Protein AF-A0A7J2MG68-F1 (afdb_monomer)

Structure (mmCIF, N/CA/C/O backbone):
data_AF-A0A7J2MG68-F1
#
_entry.id   AF-A0A7J2MG68-F1
#
loop_
_atom_site.group_PDB
_atom_site.id
_atom_site.type_symbol
_atom_site.label_atom_id
_atom_site.label_alt_id
_atom_site.label_comp_id
_atom_site.label_asym_id
_atom_site.label_entity_id
_atom_site.label_seq_id
_atom_site.pdbx_PDB_ins_code
_atom_site.Cartn_x
_atom_site.Cartn_y
_atom_site.Cartn_z
_atom_site.occupancy
_atom_site.B_iso_or_equiv
_atom_site.auth_seq_id
_atom_site.auth_comp_id
_atom_site.auth_asym_id
_atom_site.auth_atom_id
_atom_site.pdbx_PDB_model_num
ATOM 1 N N . MET A 1 1 ? -2.082 8.418 14.050 1.00 73.06 1 MET A N 1
ATOM 2 C CA . MET A 1 1 ? -2.861 8.842 12.872 1.00 73.06 1 MET A CA 1
ATOM 3 C C . MET A 1 1 ? -4.250 8.283 13.070 1.00 73.06 1 MET A C 1
ATOM 5 O O . MET A 1 1 ? -4.358 7.075 13.239 1.00 73.06 1 MET A O 1
ATOM 9 N N . ASN A 1 2 ? -5.264 9.137 13.176 1.00 85.56 2 ASN A N 1
ATOM 10 C CA . ASN A 1 2 ? -6.636 8.663 13.342 1.00 85.56 2 ASN A CA 1
ATOM 11 C C . ASN A 1 2 ? -7.181 8.273 11.967 1.00 85.56 2 ASN A C 1
ATOM 13 O O . ASN A 1 2 ? -7.020 9.033 11.014 1.00 85.56 2 ASN A O 1
ATOM 17 N N . TYR A 1 3 ? -7.798 7.100 11.879 1.00 93.25 3 TYR A N 1
ATOM 18 C CA . TYR A 1 3 ? -8.456 6.606 10.675 1.00 93.25 3 TYR A CA 1
ATOM 19 C C . TYR A 1 3 ? -9.799 5.974 11.037 1.00 93.25 3 TYR A C 1
ATOM 21 O O . TYR A 1 3 ? -10.040 5.652 12.200 1.00 93.25 3 TYR A O 1
ATOM 29 N N . GLN A 1 4 ? -10.675 5.824 10.049 1.00 95.31 4 GLN A N 1
ATOM 30 C CA . GLN A 1 4 ? -11.983 5.185 10.191 1.00 95.31 4 GLN A CA 1
ATOM 31 C C . GLN A 1 4 ? -12.241 4.253 9.011 1.00 95.31 4 GLN A C 1
ATOM 33 O O . GLN A 1 4 ? -11.620 4.391 7.954 1.00 95.31 4 GLN A O 1
ATOM 38 N N . LEU A 1 5 ? -13.179 3.324 9.184 1.00 96.75 5 LEU A N 1
ATOM 39 C CA . LEU A 1 5 ? -13.712 2.532 8.083 1.00 96.75 5 LEU A CA 1
ATOM 40 C C . LEU A 1 5 ? -14.968 3.219 7.554 1.00 96.75 5 LEU A C 1
ATOM 42 O O . LEU A 1 5 ? -15.889 3.500 8.318 1.00 96.75 5 LEU A O 1
ATOM 46 N N . GLN A 1 6 ? -15.023 3.491 6.257 1.00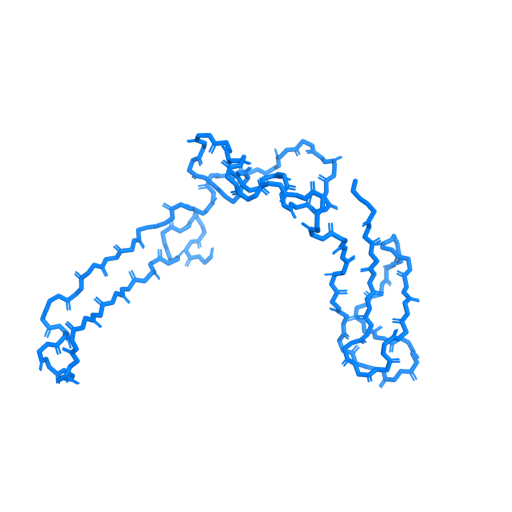 97.38 6 GLN A N 1
ATOM 47 C CA . GLN A 1 6 ? -16.174 4.109 5.609 1.00 97.38 6 GLN A CA 1
ATOM 48 C C . GLN A 1 6 ? -16.770 3.161 4.577 1.00 97.38 6 GLN A C 1
ATOM 50 O O . GLN A 1 6 ? -16.051 2.568 3.780 1.00 97.38 6 GLN A O 1
ATOM 55 N N . CYS A 1 7 ? -18.095 3.022 4.557 1.00 98.06 7 CYS A N 1
ATOM 56 C CA . CYS A 1 7 ? -18.747 2.330 3.451 1.00 98.06 7 CYS A CA 1
ATOM 57 C C . CYS A 1 7 ? -18.662 3.155 2.162 1.00 98.06 7 CYS A C 1
ATOM 59 O O . CYS A 1 7 ? -19.094 4.307 2.144 1.00 98.06 7 CYS A O 1
ATOM 61 N N . ILE A 1 8 ? -18.207 2.535 1.072 1.00 97.81 8 ILE A N 1
ATOM 62 C CA . ILE A 1 8 ? -18.076 3.200 -0.235 1.00 97.81 8 ILE A CA 1
ATOM 63 C C . ILE A 1 8 ? -19.427 3.526 -0.896 1.00 97.81 8 ILE A C 1
ATOM 65 O O . ILE A 1 8 ? -19.473 4.286 -1.858 1.00 97.81 8 ILE A O 1
ATOM 69 N N . GLU A 1 9 ? -20.528 2.943 -0.407 1.00 97.88 9 GLU A N 1
ATOM 70 C CA . GLU A 1 9 ? -21.874 3.144 -0.961 1.00 97.88 9 GLU A CA 1
ATOM 71 C C . GLU A 1 9 ? -22.706 4.130 -0.136 1.00 97.88 9 GLU A C 1
ATOM 73 O O . GLU A 1 9 ? -23.261 5.084 -0.677 1.00 97.88 9 GLU A O 1
ATOM 78 N N . CYS A 1 10 ? -22.823 3.902 1.177 1.00 97.94 10 CYS A N 1
ATOM 79 C CA . CYS A 1 10 ? -23.689 4.698 2.053 1.00 97.94 10 CYS A CA 1
ATOM 80 C C . CYS A 1 10 ? -22.927 5.670 2.965 1.00 97.94 10 CYS A C 1
ATOM 82 O O . CYS A 1 10 ? -23.549 6.355 3.777 1.00 97.94 10 CYS A O 1
ATOM 84 N N . HIS A 1 11 ? -21.593 5.710 2.869 1.00 97.94 11 HIS A N 1
ATOM 85 C CA . HIS A 1 11 ? -20.697 6.602 3.618 1.00 97.94 11 HIS A CA 1
ATOM 86 C C . HIS A 1 11 ? -20.783 6.510 5.148 1.00 97.94 11 HIS A C 1
ATOM 88 O O . HIS A 1 11 ? -20.204 7.343 5.848 1.00 97.94 11 HIS A O 1
ATOM 94 N N . THR A 1 12 ? -21.470 5.494 5.680 1.00 97.94 12 THR A N 1
ATOM 95 C CA . THR A 1 12 ? -21.514 5.229 7.121 1.00 97.94 12 THR A CA 1
ATOM 96 C C . THR A 1 12 ? -20.113 4.916 7.628 1.00 97.94 12 THR A C 1
ATOM 98 O O . THR A 1 12 ? -19.364 4.190 6.972 1.00 97.94 12 THR A O 1
ATOM 101 N N . LEU A 1 13 ? -19.779 5.498 8.778 1.00 97.44 13 LEU A N 1
ATOM 102 C CA . LEU A 1 13 ? -18.487 5.362 9.431 1.00 97.44 13 LEU A CA 1
ATOM 103 C C . LEU A 1 13 ? -18.563 4.301 10.522 1.00 97.44 13 LEU A C 1
ATOM 105 O O . LEU A 1 13 ? -19.542 4.253 11.268 1.00 97.44 13 LEU A O 1
ATOM 109 N N . TYR A 1 14 ? -17.507 3.510 10.617 1.00 96.88 14 TYR A N 1
ATOM 110 C CA . TYR A 1 14 ? -17.320 2.468 11.614 1.00 96.88 14 TYR A CA 1
ATOM 111 C C . TYR A 1 14 ? -15.978 2.651 12.308 1.00 96.88 14 TYR A C 1
ATOM 113 O O . TYR A 1 14 ? -15.040 3.242 11.747 1.00 96.88 14 TYR A O 1
ATOM 121 N N . ASP A 1 15 ? -15.907 2.158 13.539 1.00 94.94 15 ASP A N 1
ATOM 122 C CA . ASP A 1 15 ? -14.664 2.152 14.291 1.00 94.94 15 ASP A CA 1
ATOM 123 C C . ASP A 1 15 ? -13.670 1.168 13.638 1.00 94.94 15 ASP A C 1
ATOM 125 O O . ASP A 1 15 ? -14.071 0.084 13.203 1.00 94.94 15 ASP A O 1
ATOM 129 N N . PRO A 1 16 ? -12.384 1.533 13.504 1.00 92.50 16 PRO A N 1
ATOM 130 C CA . PRO A 1 16 ? -11.383 0.659 12.898 1.00 92.50 16 PRO A CA 1
ATOM 131 C C . PRO A 1 16 ? -11.140 -0.659 13.647 1.00 92.50 16 PRO A C 1
ATOM 133 O O . PRO A 1 16 ? -10.646 -1.605 13.031 1.00 92.50 16 PRO A O 1
ATOM 136 N N . ASP A 1 17 ? -11.488 -0.738 14.934 1.00 91.88 17 ASP A N 1
ATOM 137 C CA . ASP A 1 17 ? -11.354 -1.957 15.738 1.00 91.88 17 ASP A CA 1
ATOM 138 C C . ASP A 1 17 ? -12.573 -2.899 15.598 1.00 91.88 17 ASP A C 1
ATOM 140 O O . ASP A 1 17 ? -12.576 -4.010 16.143 1.00 91.88 17 ASP A O 1
ATOM 144 N N . GLU A 1 18 ? -13.615 -2.505 14.853 1.00 93.12 18 GLU A N 1
ATOM 145 C CA . GLU A 1 18 ? -14.752 -3.379 14.553 1.00 93.12 18 GLU A CA 1
A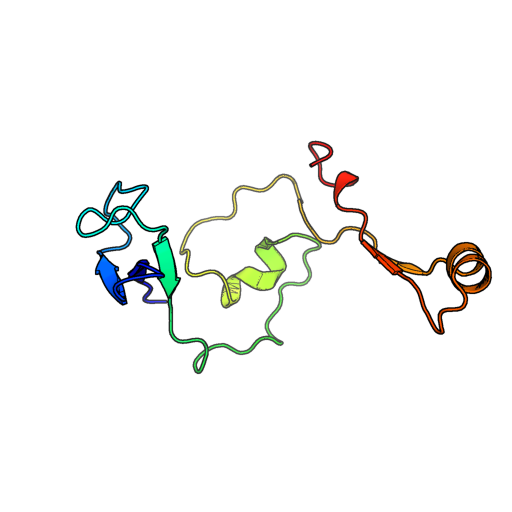TOM 146 C C . GLU A 1 18 ? -14.361 -4.514 13.590 1.00 93.12 18 GLU A C 1
ATOM 148 O O . GLU A 1 18 ? -13.844 -4.302 12.493 1.00 93.12 18 GLU A O 1
ATOM 153 N N . ILE A 1 19 ? -14.687 -5.757 13.961 1.00 93.69 19 ILE A N 1
ATOM 154 C CA . ILE A 1 19 ? -14.484 -6.935 13.104 1.00 93.69 19 ILE A CA 1
ATOM 155 C C . ILE A 1 19 ? -15.662 -7.052 12.126 1.00 93.69 19 ILE A C 1
ATOM 157 O O . ILE A 1 19 ? -16.572 -7.864 12.307 1.00 93.69 19 ILE A O 1
ATOM 161 N N . ILE A 1 20 ? -15.649 -6.217 11.088 1.00 95.19 20 ILE A N 1
ATOM 162 C CA . ILE A 1 20 ? -16.651 -6.187 10.018 1.00 95.19 20 ILE A CA 1
ATOM 163 C C . ILE A 1 20 ? -15.973 -6.240 8.646 1.00 95.19 20 ILE A C 1
ATOM 165 O O . ILE A 1 20 ? -14.977 -5.573 8.391 1.00 95.19 20 ILE A O 1
ATOM 169 N N . TYR A 1 21 ? -16.515 -7.056 7.743 1.00 92.50 21 TYR A N 1
ATOM 170 C CA . TYR A 1 21 ? -15.954 -7.254 6.395 1.00 92.50 21 TYR A CA 1
ATOM 171 C C . TYR A 1 21 ? -16.777 -6.570 5.298 1.00 92.50 21 TYR A C 1
ATOM 173 O O . TYR A 1 21 ? -16.300 -6.374 4.185 1.00 92.50 21 TYR A O 1
ATOM 181 N N . THR A 1 22 ? -18.024 -6.222 5.614 1.00 97.06 22 THR A N 1
ATOM 182 C CA . THR A 1 22 ? -18.963 -5.488 4.759 1.00 97.06 22 THR A CA 1
ATOM 183 C C . THR A 1 22 ? -19.787 -4.560 5.639 1.00 97.06 22 THR A C 1
ATOM 185 O O . THR A 1 22 ? -19.921 -4.800 6.841 1.00 97.06 22 THR A O 1
ATOM 188 N N . CYS A 1 23 ? -20.328 -3.497 5.052 1.00 97.75 23 CYS A N 1
ATOM 189 C CA . CYS A 1 23 ? -21.180 -2.542 5.740 1.00 97.75 23 CYS A CA 1
ATOM 190 C C . CYS A 1 23 ? -22.440 -3.235 6.294 1.00 97.75 23 CYS A C 1
ATOM 192 O O . CYS A 1 23 ? -23.258 -3.709 5.505 1.00 97.75 23 CYS A O 1
ATOM 194 N N . PRO A 1 24 ? -22.674 -3.233 7.619 1.00 97.31 24 PRO A N 1
AT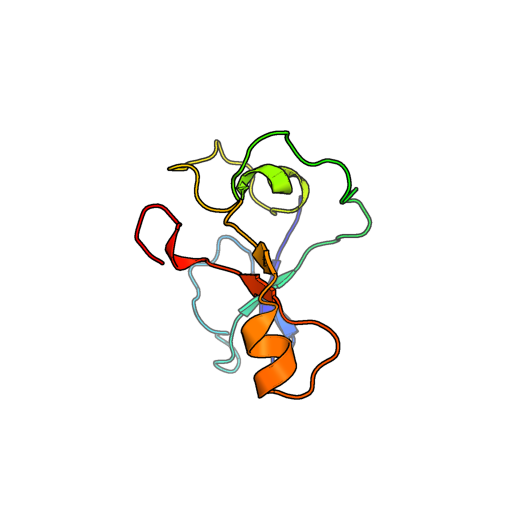OM 195 C CA . PRO A 1 24 ? -23.882 -3.822 8.202 1.00 97.31 24 PRO A CA 1
ATOM 196 C C . PRO A 1 24 ? -25.194 -3.147 7.770 1.00 97.31 24 PRO A C 1
ATOM 198 O O . PRO A 1 24 ? -26.260 -3.735 7.924 1.00 97.31 24 PRO A O 1
ATOM 201 N N . SER A 1 25 ? -25.130 -1.913 7.255 1.00 96.94 25 SE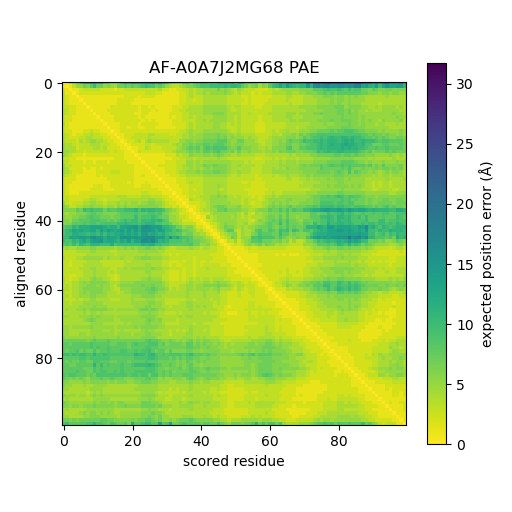R A N 1
ATOM 202 C CA . SER A 1 25 ? -26.306 -1.137 6.839 1.00 96.94 25 SER A CA 1
ATOM 203 C C . SER A 1 25 ? -26.789 -1.497 5.428 1.00 96.94 25 SER A C 1
ATOM 205 O O . SER A 1 25 ? -27.992 -1.628 5.209 1.00 96.94 25 SER A O 1
ATOM 207 N N . CYS A 1 26 ? -25.871 -1.674 4.468 1.00 97.69 26 CYS A N 1
ATOM 208 C CA . CYS A 1 26 ? -26.220 -1.885 3.056 1.00 97.69 26 CYS A CA 1
ATOM 209 C C . CYS A 1 26 ? -25.508 -3.061 2.365 1.00 97.69 26 CYS A C 1
ATOM 211 O O . CYS A 1 26 ? -25.862 -3.395 1.240 1.00 97.69 26 CYS A O 1
ATOM 213 N N . GLY A 1 27 ? -24.528 -3.702 3.009 1.00 97.69 27 GLY 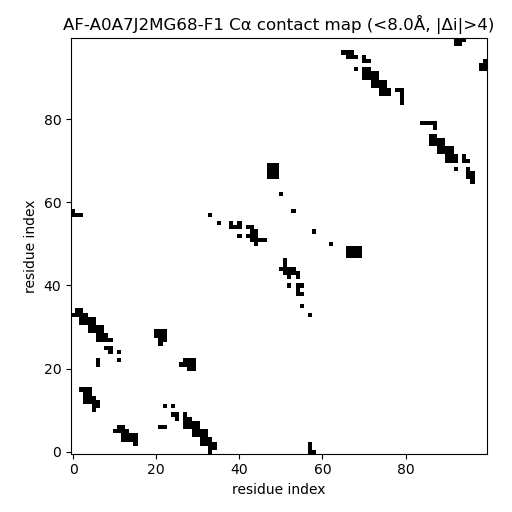A N 1
ATOM 214 C CA . GLY A 1 27 ? -23.744 -4.808 2.443 1.00 97.69 27 GLY A CA 1
ATOM 215 C C . GLY A 1 27 ? -22.562 -4.396 1.555 1.00 97.69 27 GLY A C 1
ATOM 216 O O . GLY A 1 27 ? -21.834 -5.270 1.089 1.00 97.69 27 GLY A O 1
ATOM 217 N N . GLY A 1 28 ? -22.339 -3.095 1.341 1.00 97.69 28 GLY A N 1
ATOM 218 C CA . GLY A 1 28 ? -21.228 -2.576 0.535 1.00 97.69 28 GLY A CA 1
ATOM 219 C C . GLY A 1 28 ? -19.840 -2.813 1.149 1.00 97.69 28 GLY A C 1
ATOM 220 O O . GLY A 1 28 ? -19.702 -3.158 2.326 1.00 97.69 28 GLY A O 1
ATOM 221 N N . LEU A 1 29 ? -18.790 -2.593 0.353 1.00 97.81 29 LEU A N 1
ATOM 222 C CA . LEU A 1 29 ? -17.399 -2.667 0.816 1.00 97.81 29 LEU A CA 1
ATOM 223 C C . LEU A 1 29 ? -17.033 -1.481 1.721 1.00 97.81 29 LEU A C 1
ATOM 225 O O . LEU A 1 29 ? -17.663 -0.420 1.680 1.00 97.81 29 LEU A O 1
ATOM 229 N N . LEU A 1 30 ? -15.997 -1.683 2.532 1.00 97.50 30 LEU A N 1
ATOM 230 C CA . LEU A 1 30 ? -15.433 -0.676 3.424 1.00 97.50 30 LEU A CA 1
ATOM 231 C C . LEU A 1 30 ? -14.069 -0.216 2.897 1.00 97.50 30 LEU A C 1
ATOM 233 O O . LEU A 1 30 ? -13.274 -1.034 2.434 1.00 97.50 30 LEU A O 1
ATOM 237 N N . GLU A 1 31 ? -13.793 1.078 2.999 1.00 95.81 31 GLU A N 1
ATOM 238 C CA . GLU A 1 31 ? -12.491 1.687 2.729 1.00 95.81 31 GLU A CA 1
ATOM 239 C C . GLU A 1 31 ? -11.913 2.338 3.992 1.00 95.81 31 GLU A C 1
ATOM 241 O O . GLU A 1 31 ? -12.646 2.717 4.905 1.00 95.81 31 GLU A O 1
ATOM 246 N N . VAL A 1 32 ? -10.586 2.463 4.052 1.00 94.69 32 VAL A N 1
ATOM 247 C CA . VAL A 1 32 ? -9.874 3.119 5.157 1.00 94.69 32 VAL A CA 1
ATOM 248 C C . VAL A 1 32 ? -9.699 4.599 4.827 1.00 94.69 32 VAL A C 1
ATOM 250 O O . VAL A 1 32 ? -9.009 4.931 3.864 1.00 94.69 32 VAL A O 1
ATOM 253 N N . ILE A 1 33 ? -10.267 5.482 5.649 1.00 93.88 33 ILE A N 1
ATOM 254 C CA . ILE A 1 33 ? -10.179 6.937 5.473 1.00 93.88 33 ILE A CA 1
ATOM 255 C C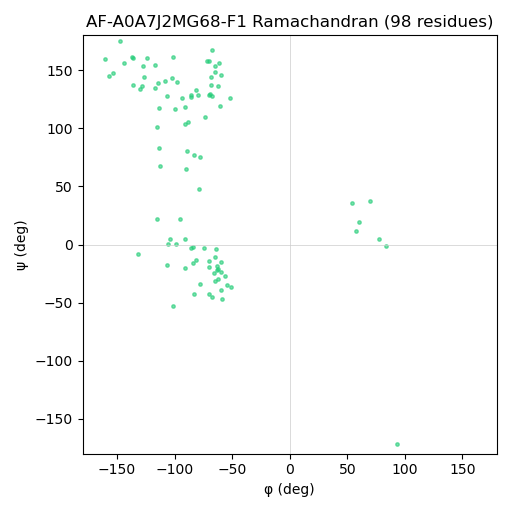 . ILE A 1 33 ? -9.396 7.595 6.608 1.00 93.88 33 ILE A C 1
ATOM 257 O O . ILE A 1 33 ? -9.548 7.238 7.775 1.00 93.88 33 ILE A O 1
ATOM 261 N N . TYR A 1 34 ? -8.547 8.562 6.271 1.00 91.50 34 TYR A N 1
ATOM 262 C CA . TYR A 1 34 ? -7.780 9.369 7.221 1.00 91.50 34 TYR A CA 1
ATOM 263 C C . TYR A 1 34 ? -7.300 10.658 6.558 1.00 91.50 34 TYR A C 1
ATOM 265 O O . TYR A 1 34 ? -7.249 10.766 5.331 1.00 91.50 34 TYR A O 1
ATOM 273 N N . ASP A 1 35 ? -6.965 11.651 7.380 1.00 89.25 35 ASP A N 1
ATOM 274 C CA . ASP A 1 35 ? -6.511 12.947 6.890 1.00 89.25 35 ASP A CA 1
ATOM 275 C C . ASP A 1 35 ? -5.077 12.859 6.346 1.00 89.25 35 ASP A C 1
ATOM 277 O O . ASP A 1 35 ? -4.107 12.683 7.087 1.00 89.25 35 ASP A O 1
ATOM 281 N N . LEU A 1 36 ? -4.947 12.983 5.025 1.00 87.88 36 LEU A N 1
ATOM 282 C CA . LEU A 1 36 ? -3.660 13.008 4.331 1.00 87.88 36 LEU A CA 1
ATOM 283 C C . LEU A 1 36 ? -2.984 14.386 4.372 1.00 87.88 36 LEU A C 1
ATOM 285 O O . LEU A 1 36 ? -1.806 14.484 4.028 1.00 87.88 36 LEU A O 1
ATOM 289 N N . SER A 1 37 ? -3.696 15.450 4.761 1.00 87.88 37 SER A N 1
ATOM 290 C CA . SER A 1 37 ? -3.172 16.823 4.741 1.00 87.88 37 SER A CA 1
ATOM 291 C C . SER A 1 37 ? -2.024 17.039 5.730 1.00 87.88 37 SER A C 1
ATOM 293 O O . SER A 1 37 ? -1.155 17.881 5.502 1.00 87.88 37 SER A O 1
ATOM 295 N N . GLU A 1 38 ? -1.965 16.224 6.784 1.00 79.44 38 GLU A N 1
ATOM 296 C CA . GLU A 1 38 ? -0.906 16.260 7.794 1.00 79.44 38 GLU A CA 1
ATOM 297 C C . GLU A 1 38 ? 0.349 15.462 7.391 1.00 79.44 38 GLU A C 1
ATOM 299 O O . GLU A 1 38 ? 1.341 15.439 8.128 1.00 79.44 38 GLU A O 1
ATOM 304 N N . ILE A 1 39 ? 0.340 14.801 6.226 1.00 84.00 39 ILE A N 1
ATOM 305 C CA . ILE A 1 39 ? 1.374 13.839 5.842 1.00 84.00 39 ILE A CA 1
ATOM 306 C C . ILE A 1 39 ? 2.304 14.393 4.759 1.00 84.00 39 ILE A C 1
ATOM 308 O O . ILE A 1 39 ? 1.888 14.805 3.679 1.00 84.00 39 ILE A O 1
ATOM 312 N N . ASP A 1 40 ? 3.613 14.324 5.015 1.00 83.69 40 ASP A N 1
ATOM 313 C CA . ASP A 1 40 ? 4.634 14.620 4.010 1.00 83.69 40 ASP A CA 1
ATOM 314 C C . ASP A 1 40 ? 5.043 13.348 3.252 1.00 83.69 40 ASP A C 1
ATOM 316 O O . ASP A 1 40 ? 5.839 12.545 3.743 1.00 83.69 40 ASP A O 1
ATOM 320 N N . PHE A 1 41 ? 4.552 13.203 2.020 1.00 80.00 41 PHE A N 1
ATOM 321 C CA . PHE A 1 41 ? 4.843 12.071 1.126 1.00 80.00 41 PHE A CA 1
ATOM 322 C C . PHE A 1 41 ? 6.329 11.889 0.784 1.00 80.00 41 PHE A C 1
ATOM 324 O O . PHE A 1 41 ? 6.718 10.836 0.278 1.00 80.00 41 PHE A O 1
ATOM 331 N N . ARG A 1 42 ? 7.175 12.892 1.046 1.00 81.75 42 ARG A N 1
ATOM 332 C CA . ARG A 1 42 ? 8.626 12.812 0.815 1.00 81.75 42 ARG A CA 1
ATOM 333 C C . ARG A 1 42 ? 9.364 12.149 1.973 1.00 81.75 42 ARG A C 1
ATOM 335 O O . ARG A 1 42 ? 10.512 11.748 1.801 1.00 81.75 42 ARG A O 1
ATOM 342 N N . LYS A 1 43 ? 8.735 12.028 3.148 1.00 77.44 43 LYS A N 1
ATOM 343 C CA . LYS A 1 43 ? 9.298 11.313 4.299 1.00 77.44 43 LYS A CA 1
ATOM 344 C C . LYS A 1 43 ? 9.141 9.810 4.098 1.00 77.44 43 LYS A C 1
ATOM 346 O O . LYS A 1 43 ? 8.287 9.170 4.708 1.00 77.44 43 LYS A O 1
ATOM 351 N N . THR A 1 44 ? 9.975 9.257 3.228 1.00 79.81 44 THR A N 1
ATOM 352 C CA . THR A 1 44 ? 10.109 7.812 3.065 1.00 79.81 44 THR A CA 1
ATOM 353 C C . THR A 1 44 ? 11.361 7.314 3.763 1.00 79.81 44 THR A C 1
ATOM 355 O O . THR A 1 44 ? 12.391 7.984 3.732 1.00 79.81 44 THR A O 1
ATOM 358 N N . ASP A 1 45 ? 11.284 6.130 4.355 1.00 79.06 45 ASP A N 1
ATOM 359 C CA . ASP A 1 45 ? 12.471 5.433 4.852 1.00 79.06 45 ASP A CA 1
ATOM 360 C C . ASP A 1 45 ? 13.332 4.935 3.670 1.00 79.06 45 ASP A C 1
ATOM 362 O O . ASP A 1 45 ? 12.828 4.737 2.561 1.00 79.06 45 ASP A O 1
ATOM 366 N N . GLU A 1 46 ? 14.624 4.695 3.887 1.00 80.44 46 GLU A N 1
ATOM 367 C CA . GLU A 1 46 ? 15.545 4.208 2.844 1.00 80.44 46 GLU A CA 1
ATOM 368 C C . GLU A 1 46 ? 15.335 2.719 2.503 1.00 80.44 46 GLU A C 1
ATOM 370 O O . GLU A 1 46 ? 15.978 2.167 1.603 1.00 80.44 46 GLU A O 1
ATOM 375 N N . CYS A 1 47 ? 14.425 2.035 3.201 1.00 83.56 47 CYS A N 1
ATOM 376 C CA . CYS A 1 47 ? 14.165 0.624 2.964 1.00 83.56 47 CYS A CA 1
ATOM 377 C C . CYS A 1 47 ? 13.490 0.365 1.602 1.00 83.56 47 CYS A C 1
ATOM 379 O O . CYS A 1 47 ? 12.635 1.108 1.121 1.00 83.56 47 CYS A O 1
ATOM 381 N N . ARG A 1 48 ? 13.855 -0.750 0.958 1.00 85.44 48 ARG A N 1
ATOM 382 C CA . ARG A 1 48 ? 13.161 -1.255 -0.237 1.00 85.44 48 ARG A CA 1
ATOM 383 C C . ARG A 1 48 ? 12.040 -2.204 0.170 1.00 85.44 48 ARG A C 1
ATOM 385 O O . ARG A 1 48 ? 12.117 -3.393 -0.104 1.00 85.44 48 ARG A O 1
ATOM 392 N N . SER A 1 49 ? 11.033 -1.675 0.854 1.00 92.00 49 SER A N 1
ATOM 393 C CA . SER A 1 49 ? 9.808 -2.412 1.163 1.00 92.00 49 SER A CA 1
ATOM 394 C C . SER A 1 49 ? 8.584 -1.495 1.205 1.00 92.00 49 SER A C 1
ATOM 396 O O . SER A 1 49 ? 8.722 -0.275 1.082 1.00 92.00 49 SER A O 1
ATOM 398 N N . VAL A 1 50 ? 7.384 -2.055 1.385 1.00 92.56 50 VAL A N 1
ATOM 399 C CA . VAL A 1 50 ? 6.147 -1.282 1.623 1.00 92.56 50 VAL A CA 1
ATOM 400 C C . VAL A 1 50 ? 6.311 -0.332 2.814 1.00 92.56 50 VAL A C 1
ATOM 402 O O . VAL A 1 50 ? 5.847 0.808 2.777 1.00 92.56 50 VAL A O 1
ATOM 405 N N . TRP A 1 51 ? 7.065 -0.753 3.830 1.00 92.81 51 TRP A N 1
ATOM 406 C CA . TRP A 1 51 ? 7.315 0.017 5.048 1.00 92.81 51 TRP A CA 1
ATOM 407 C C . TRP A 1 51 ? 8.097 1.313 4.837 1.00 92.81 51 TRP A C 1
ATOM 409 O O . TRP A 1 51 ? 8.096 2.162 5.727 1.00 92.81 51 TRP A O 1
ATOM 419 N N . LYS A 1 52 ? 8.671 1.547 3.649 1.00 91.56 52 LYS A N 1
ATOM 420 C CA . LYS A 1 52 ? 9.224 2.865 3.307 1.00 91.56 52 LYS A CA 1
ATOM 421 C C . LYS A 1 52 ? 8.170 3.966 3.365 1.00 91.56 52 LYS A C 1
ATOM 423 O O . LYS A 1 52 ? 8.510 5.123 3.577 1.00 91.56 52 LYS A O 1
ATOM 428 N N . TYR A 1 53 ? 6.898 3.597 3.216 1.00 90.81 53 TYR A N 1
ATOM 429 C CA . TYR A 1 53 ? 5.744 4.478 3.322 1.00 90.81 53 TYR A CA 1
ATOM 430 C C . TYR A 1 53 ? 5.104 4.459 4.714 1.00 90.81 53 TYR A C 1
ATOM 432 O O . TYR A 1 53 ? 3.941 4.821 4.833 1.00 90.81 53 TYR A O 1
ATOM 440 N N . LYS A 1 54 ? 5.818 4.061 5.779 1.00 89.06 54 LYS A N 1
ATOM 441 C CA . LYS A 1 54 ? 5.250 3.975 7.138 1.00 89.06 54 LYS A CA 1
ATOM 442 C C . LYS A 1 54 ? 4.523 5.253 7.573 1.00 89.06 54 LYS A C 1
ATOM 444 O O . LYS A 1 54 ? 3.493 5.157 8.221 1.00 89.06 54 LYS A O 1
ATOM 449 N N . ALA A 1 55 ? 5.016 6.429 7.181 1.00 86.25 55 ALA A N 1
ATOM 450 C CA . ALA A 1 55 ? 4.364 7.707 7.472 1.00 86.25 55 ALA A CA 1
ATOM 451 C C . ALA A 1 55 ? 2.975 7.868 6.821 1.00 86.25 55 ALA A C 1
ATOM 453 O O . ALA A 1 55 ? 2.191 8.678 7.294 1.00 86.25 55 ALA A O 1
ATOM 454 N N . LEU A 1 56 ? 2.685 7.120 5.750 1.00 88.19 56 LEU A N 1
ATOM 455 C CA . LEU A 1 56 ? 1.391 7.097 5.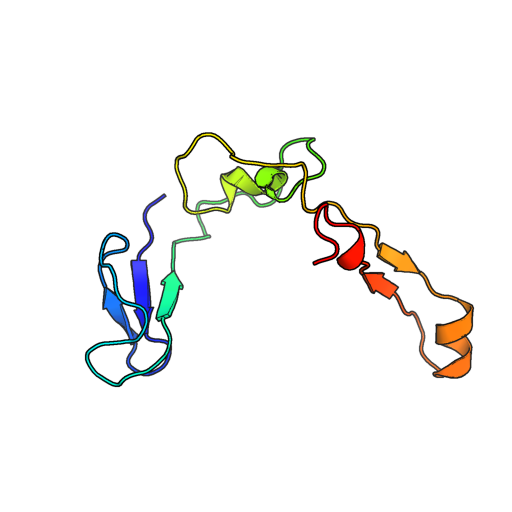067 1.00 88.19 56 LEU A CA 1
ATOM 456 C C . LEU A 1 56 ? 0.453 6.023 5.616 1.00 88.19 56 LEU A C 1
ATOM 458 O O . LEU A 1 56 ? -0.737 6.092 5.346 1.00 88.19 56 LEU A O 1
ATOM 462 N N . LEU A 1 57 ? 0.966 4.997 6.298 1.00 89.56 57 LEU A N 1
ATOM 463 C CA . LEU A 1 57 ? 0.154 3.866 6.736 1.00 89.56 57 LEU A CA 1
ATOM 464 C C . LEU A 1 57 ? -0.499 4.204 8.085 1.00 89.56 57 LEU A C 1
ATOM 466 O O . LEU A 1 57 ? 0.225 4.537 9.026 1.00 89.56 57 LEU A O 1
ATOM 470 N N . PRO A 1 58 ? -1.829 4.071 8.233 1.00 89.19 58 PRO A N 1
ATOM 471 C CA . PRO A 1 58 ? -2.530 4.377 9.479 1.00 89.19 58 PRO A CA 1
ATOM 472 C C . PRO A 1 58 ? -2.382 3.238 10.509 1.00 89.19 58 PRO A C 1
ATOM 474 O O . PRO A 1 58 ? -3.350 2.783 11.105 1.00 89.19 58 PRO A O 1
ATOM 477 N N . VAL A 1 59 ? -1.156 2.746 10.712 1.00 87.81 59 VAL A N 1
ATOM 478 C CA . VAL A 1 59 ? -0.835 1.652 11.639 1.00 87.81 59 VAL A CA 1
ATOM 479 C C . VAL A 1 59 ? 0.330 2.041 12.541 1.00 87.81 59 VAL A C 1
ATOM 481 O O . VAL A 1 59 ? 1.364 2.523 12.075 1.00 87.81 59 VAL A O 1
ATOM 484 N N . ASP A 1 60 ? 0.189 1.780 13.838 1.00 86.69 60 ASP A N 1
ATOM 485 C CA . ASP A 1 60 ? 1.251 1.995 14.824 1.00 86.69 60 ASP A CA 1
ATOM 486 C C . ASP A 1 60 ? 1.752 0.663 15.385 1.00 86.69 60 ASP A C 1
ATOM 488 O O . ASP A 1 60 ? 1.530 0.296 16.537 1.00 86.69 60 ASP A O 1
ATOM 492 N N . ILE A 1 61 ? 2.396 -0.114 14.512 1.00 89.50 61 ILE A N 1
ATOM 493 C CA . ILE A 1 61 ? 2.996 -1.400 14.870 1.00 89.50 61 ILE A CA 1
ATOM 494 C C . ILE A 1 61 ? 4.479 -1.443 14.508 1.00 89.50 61 ILE A C 1
ATOM 496 O O . ILE A 1 61 ? 4.981 -0.697 13.653 1.00 89.50 61 ILE A O 1
ATOM 500 N N . LYS A 1 62 ? 5.201 -2.372 15.142 1.00 90.88 62 LYS A N 1
ATOM 501 C CA . LYS A 1 62 ? 6.507 -2.790 14.633 1.00 90.88 62 LYS A CA 1
ATOM 502 C C . LYS A 1 62 ? 6.285 -3.533 13.306 1.00 90.88 62 LYS A C 1
ATOM 504 O O . LYS A 1 62 ? 5.499 -4.479 13.297 1.00 90.88 62 LYS A O 1
ATOM 509 N N . PRO A 1 63 ? 6.979 -3.154 12.219 1.00 91.56 63 PRO A N 1
ATOM 510 C CA . PRO A 1 63 ? 6.862 -3.837 10.938 1.00 91.56 63 PRO A CA 1
ATOM 511 C C . PRO A 1 63 ? 7.067 -5.349 11.048 1.00 91.56 63 PRO A C 1
ATOM 513 O O . PRO A 1 63 ? 8.105 -5.805 11.536 1.00 91.56 63 PRO A O 1
ATOM 516 N N . VAL A 1 64 ? 6.099 -6.115 10.550 1.00 93.50 64 VAL A N 1
ATOM 517 C CA . VAL A 1 64 ? 6.264 -7.534 10.219 1.00 93.50 64 VAL A CA 1
ATOM 518 C C . VAL A 1 64 ? 6.475 -7.588 8.714 1.00 93.50 64 VAL A C 1
ATOM 520 O O . VAL A 1 64 ? 5.625 -7.133 7.956 1.00 93.50 64 VAL A O 1
ATOM 523 N N . THR A 1 65 ? 7.644 -8.047 8.280 1.00 93.25 65 THR A N 1
ATOM 524 C CA . THR A 1 65 ? 8.056 -7.925 6.879 1.00 93.25 65 THR A CA 1
ATOM 525 C C . THR A 1 65 ? 9.034 -9.022 6.497 1.00 93.25 65 THR A C 1
ATOM 527 O O . THR A 1 65 ? 9.866 -9.445 7.304 1.00 93.25 65 THR A O 1
ATOM 530 N N . ILE A 1 66 ? 8.961 -9.431 5.236 1.00 94.88 66 ILE A N 1
ATOM 531 C CA . ILE A 1 66 ? 9.962 -10.257 4.553 1.00 94.88 66 ILE A CA 1
ATOM 532 C C . ILE A 1 66 ? 10.610 -9.475 3.401 1.00 94.88 66 ILE A C 1
ATOM 534 O O . ILE A 1 66 ? 11.223 -10.061 2.511 1.00 94.88 66 ILE A O 1
ATOM 538 N N . ARG A 1 67 ? 10.547 -8.136 3.485 1.00 92.62 67 ARG A N 1
ATOM 539 C CA . ARG A 1 67 ? 11.062 -7.156 2.516 1.00 92.62 67 ARG A CA 1
ATOM 540 C C . ARG A 1 67 ? 10.277 -7.120 1.201 1.00 92.62 67 ARG A C 1
ATOM 542 O O . ARG A 1 67 ? 10.855 -6.924 0.139 1.00 92.62 67 ARG A O 1
ATOM 549 N N . GLU A 1 68 ? 8.963 -7.287 1.293 1.00 95.88 68 GLU A N 1
ATOM 550 C CA . GLU A 1 68 ? 7.996 -7.080 0.212 1.00 95.88 68 GLU A CA 1
ATOM 551 C C . GLU A 1 68 ? 7.915 -5.615 -0.241 1.00 95.88 68 GLU A C 1
ATOM 553 O O . GLU A 1 68 ? 8.056 -4.698 0.564 1.00 95.88 68 GLU A O 1
ATOM 558 N N . GLY A 1 69 ? 7.633 -5.382 -1.519 1.00 94.50 69 GLY A N 1
ATOM 559 C CA . GLY A 1 69 ? 7.629 -4.076 -2.167 1.00 94.50 69 GLY A CA 1
ATOM 560 C C . GLY A 1 69 ? 8.972 -3.741 -2.816 1.00 94.50 69 GLY A C 1
ATOM 561 O O . GLY A 1 69 ? 9.856 -4.577 -2.966 1.00 94.50 69 GLY A O 1
ATOM 562 N N . GLY A 1 70 ? 9.123 -2.495 -3.276 1.00 92.38 70 GLY A N 1
ATOM 563 C CA . GLY A 1 70 ? 10.363 -2.061 -3.942 1.00 92.38 70 GLY A CA 1
ATOM 564 C C . GLY A 1 70 ? 10.708 -2.850 -5.215 1.00 92.38 70 GLY A C 1
ATOM 565 O O . GLY A 1 70 ? 11.859 -2.838 -5.649 1.00 92.38 70 GLY A O 1
ATOM 566 N N . THR A 1 71 ? 9.721 -3.524 -5.805 1.00 95.31 71 THR A N 1
ATOM 567 C CA . THR A 1 71 ? 9.871 -4.403 -6.966 1.00 95.31 71 THR A CA 1
ATOM 568 C C . THR A 1 71 ? 10.298 -3.632 -8.223 1.00 95.31 71 THR A C 1
ATOM 570 O O . THR A 1 71 ? 10.025 -2.428 -8.339 1.00 95.31 71 THR A O 1
ATOM 573 N N . PRO A 1 72 ? 10.973 -4.279 -9.187 1.00 95.69 72 PRO A N 1
ATOM 574 C CA . PRO A 1 72 ? 11.431 -3.619 -10.405 1.00 95.69 72 PRO A CA 1
ATOM 575 C C . PRO A 1 72 ? 10.298 -3.014 -11.242 1.00 95.69 72 PRO A C 1
ATOM 577 O O . PRO A 1 72 ? 9.199 -3.564 -11.339 1.00 95.69 72 PRO A O 1
ATOM 580 N N . LEU A 1 73 ? 10.605 -1.888 -11.885 1.00 96.88 73 LEU A N 1
ATOM 581 C CA . LEU A 1 73 ? 9.802 -1.279 -12.941 1.00 96.88 73 LEU A CA 1
ATOM 582 C C . LEU A 1 73 ? 10.630 -1.321 -14.228 1.00 96.88 73 LEU A C 1
ATOM 584 O O . LEU A 1 73 ? 11.565 -0.540 -14.397 1.00 96.88 73 LEU A O 1
ATOM 588 N N . TYR A 1 74 ? 10.337 -2.277 -15.102 1.00 96.81 74 TYR A N 1
ATOM 589 C CA . TYR A 1 74 ? 11.081 -2.484 -16.340 1.00 96.81 74 TYR A CA 1
ATOM 590 C C . TYR A 1 74 ? 10.539 -1.588 -17.440 1.00 96.81 74 TYR A C 1
ATOM 592 O O . TYR A 1 74 ? 9.349 -1.637 -17.720 1.00 96.81 74 TYR A O 1
ATOM 600 N N . ARG A 1 75 ? 11.402 -0.830 -18.114 1.00 96.69 75 ARG A N 1
ATOM 601 C CA . ARG A 1 75 ? 11.052 -0.193 -19.388 1.00 96.69 75 ARG A CA 1
ATOM 602 C C . ARG A 1 75 ? 11.157 -1.226 -20.508 1.00 96.69 75 ARG A C 1
ATOM 604 O O . ARG A 1 75 ? 12.178 -1.907 -20.614 1.00 96.69 75 ARG A O 1
ATOM 611 N N . THR A 1 76 ? 10.120 -1.368 -21.326 1.00 96.56 76 THR A N 1
ATOM 612 C CA . THR A 1 76 ? 10.028 -2.441 -22.329 1.00 96.56 76 THR A CA 1
ATOM 613 C C . THR A 1 76 ? 10.061 -1.882 -23.747 1.00 96.56 76 THR A C 1
ATOM 615 O O . THR A 1 76 ? 9.023 -1.707 -24.379 1.00 96.56 76 THR A O 1
ATOM 618 N N . GLU A 1 77 ? 11.266 -1.628 -24.262 1.00 93.94 77 GLU A N 1
ATOM 619 C CA . GLU A 1 77 ? 11.461 -0.991 -25.577 1.00 93.94 77 GLU A CA 1
ATOM 620 C C . GLU A 1 77 ? 10.849 -1.781 -26.741 1.00 93.94 77 GLU A C 1
ATOM 622 O O . GLU A 1 77 ? 10.254 -1.185 -27.623 1.00 93.94 77 GLU A O 1
ATOM 627 N N . ARG A 1 78 ? 10.937 -3.118 -26.732 1.00 95.12 78 ARG A N 1
ATOM 628 C CA . ARG A 1 78 ? 10.370 -3.940 -27.820 1.00 95.12 78 ARG A CA 1
ATOM 629 C C . ARG A 1 78 ? 8.845 -3.891 -27.848 1.00 95.12 78 ARG A C 1
ATOM 631 O O . ARG A 1 78 ? 8.248 -3.685 -28.891 1.00 95.12 78 ARG A O 1
ATOM 638 N N . LEU A 1 79 ? 8.231 -4.024 -26.673 1.00 94.81 79 LEU A N 1
ATOM 639 C CA . LEU A 1 79 ? 6.776 -4.020 -26.534 1.00 94.81 79 LEU A CA 1
ATOM 640 C C . LEU A 1 79 ? 6.173 -2.660 -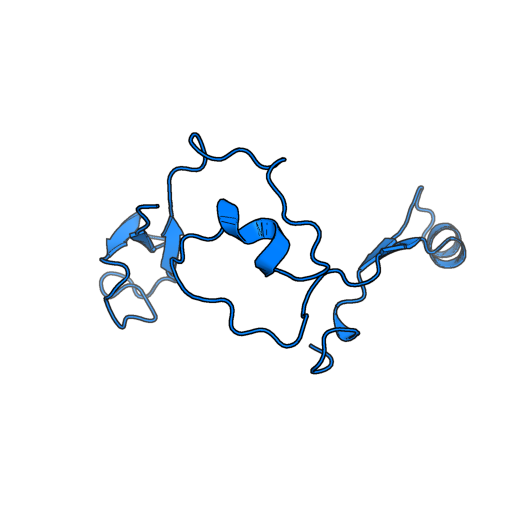26.912 1.00 94.81 79 LEU A C 1
ATOM 642 O O . LEU A 1 79 ? 5.050 -2.596 -27.396 1.00 94.81 79 LEU A O 1
ATOM 646 N N . LYS A 1 80 ? 6.927 -1.579 -26.683 1.00 95.81 80 LYS A N 1
ATOM 647 C CA . LYS A 1 80 ? 6.560 -0.224 -27.091 1.00 95.81 80 LYS A CA 1
ATOM 648 C C . LYS A 1 80 ? 6.354 -0.135 -28.607 1.00 95.81 80 LYS A C 1
ATOM 650 O O . LYS A 1 80 ? 5.343 0.415 -29.031 1.00 95.81 80 LYS A O 1
ATOM 655 N N . ASP A 1 81 ? 7.280 -0.694 -29.385 1.00 92.75 81 ASP A N 1
ATOM 656 C CA . ASP A 1 81 ? 7.216 -0.672 -30.850 1.00 92.75 81 ASP A CA 1
ATOM 657 C C . ASP A 1 81 ? 6.087 -1.581 -31.368 1.00 92.75 81 ASP A C 1
ATOM 659 O O . ASP A 1 81 ? 5.315 -1.164 -32.226 1.00 92.75 81 ASP A O 1
ATOM 663 N N . ASP A 1 82 ? 5.934 -2.779 -30.788 1.00 95.88 82 ASP A N 1
ATOM 664 C CA . ASP A 1 82 ? 4.882 -3.739 -31.164 1.00 95.88 82 ASP A CA 1
ATOM 665 C C . ASP A 1 82 ? 3.456 -3.206 -30.921 1.00 95.88 82 ASP A C 1
ATOM 667 O O . ASP A 1 82 ? 2.518 -3.608 -31.608 1.00 95.88 82 ASP A O 1
ATOM 671 N N . LEU A 1 83 ? 3.281 -2.329 -29.926 1.00 96.12 83 LEU A N 1
ATOM 672 C CA . LEU A 1 83 ? 1.987 -1.748 -29.546 1.00 96.12 83 LEU A CA 1
ATOM 673 C C . LEU A 1 83 ? 1.798 -0.300 -30.018 1.00 96.12 83 LEU A C 1
ATOM 675 O O . LEU A 1 83 ? 0.794 0.315 -29.664 1.00 96.12 83 LEU A O 1
ATOM 679 N N . GLU A 1 84 ? 2.743 0.248 -30.787 1.00 96.00 84 GLU A N 1
ATOM 680 C CA . GLU A 1 84 ? 2.705 1.626 -31.302 1.00 96.00 84 GLU A CA 1
ATOM 681 C C . GLU A 1 84 ? 2.510 2.694 -30.199 1.00 96.00 84 GLU A C 1
ATOM 683 O O . GLU A 1 84 ? 1.847 3.716 -30.391 1.00 96.00 84 GLU A O 1
ATOM 688 N N . LEU A 1 85 ? 3.098 2.470 -29.017 1.00 96.50 85 LEU A N 1
ATOM 689 C CA . LEU A 1 85 ? 3.029 3.390 -27.875 1.00 96.50 85 LEU A CA 1
ATOM 690 C C . LEU A 1 85 ? 4.310 4.220 -27.735 1.00 96.50 85 LEU A C 1
ATOM 692 O O . LEU A 1 85 ? 5.364 3.875 -28.256 1.00 96.50 85 LEU A O 1
ATOM 696 N N . SER A 1 86 ? 4.244 5.339 -27.010 1.00 95.62 86 SER A N 1
ATOM 697 C CA . SER A 1 86 ? 5.420 6.192 -26.784 1.00 95.62 86 SER A CA 1
ATOM 698 C C . SER A 1 86 ? 6.363 5.643 -25.718 1.00 95.62 86 SER A C 1
ATOM 700 O O . SER A 1 86 ? 7.570 5.826 -25.839 1.00 95.62 86 SER A O 1
ATOM 702 N N . GLU A 1 87 ? 5.833 4.986 -24.683 1.00 97.12 87 GLU A N 1
ATOM 703 C CA . GLU A 1 87 ? 6.582 4.329 -23.612 1.00 97.12 87 GLU A CA 1
ATOM 704 C C . GLU A 1 87 ? 5.726 3.237 -22.966 1.00 97.12 87 GLU A C 1
ATOM 706 O O . GLU A 1 87 ? 4.518 3.399 -22.800 1.00 97.12 87 GLU A O 1
ATOM 711 N N . ILE A 1 88 ? 6.361 2.135 -22.557 1.00 97.50 88 ILE A N 1
ATOM 712 C CA . ILE A 1 88 ? 5.710 1.066 -21.795 1.00 97.50 88 ILE A CA 1
ATOM 713 C C . ILE A 1 88 ? 6.623 0.635 -20.658 1.00 97.50 88 ILE A C 1
ATOM 715 O O . ILE A 1 88 ? 7.836 0.463 -20.837 1.00 97.50 88 ILE A O 1
ATOM 719 N N . PHE A 1 89 ? 6.011 0.436 -19.493 1.00 97.75 89 PHE A N 1
ATOM 720 C CA . PHE A 1 89 ? 6.671 -0.090 -18.315 1.00 97.75 89 PHE A CA 1
ATOM 721 C C . PHE A 1 89 ? 5.915 -1.293 -17.754 1.00 97.75 89 PHE A C 1
ATOM 723 O O . PHE A 1 89 ? 4.687 -1.315 -17.731 1.00 97.75 89 PHE A O 1
ATOM 730 N N . VAL A 1 90 ? 6.661 -2.269 -17.242 1.00 97.19 90 VAL A N 1
ATOM 731 C CA . VAL A 1 90 ? 6.130 -3.435 -16.535 1.00 97.19 90 VAL A CA 1
ATOM 732 C C . VAL A 1 90 ? 6.571 -3.372 -15.082 1.00 97.19 90 VAL A C 1
ATOM 734 O O . VAL A 1 90 ? 7.764 -3.427 -14.774 1.00 97.19 90 VAL A O 1
ATOM 737 N N . LYS A 1 91 ? 5.596 -3.277 -14.178 1.00 97.38 91 LYS A N 1
ATOM 738 C CA . LYS A 1 91 ? 5.813 -3.353 -12.735 1.00 97.38 91 LYS A CA 1
ATOM 739 C C . LYS A 1 91 ? 5.746 -4.816 -12.290 1.00 97.38 91 LYS A C 1
ATOM 741 O O . LYS A 1 91 ? 4.672 -5.409 -12.269 1.00 97.38 91 LYS A O 1
ATOM 746 N N . HIS A 1 92 ? 6.892 -5.422 -11.980 1.00 96.62 92 HIS A N 1
ATOM 747 C CA . HIS A 1 92 ? 6.964 -6.864 -11.726 1.00 96.62 92 HIS A CA 1
ATOM 748 C C . HIS A 1 92 ? 6.727 -7.203 -10.246 1.00 96.62 92 HIS A C 1
ATOM 750 O O . HIS A 1 92 ? 7.666 -7.495 -9.507 1.00 96.62 92 HIS A O 1
ATOM 756 N N . GLU A 1 93 ? 5.461 -7.244 -9.822 1.00 96.50 93 GLU A N 1
ATOM 757 C CA . GLU A 1 93 ? 5.096 -7.593 -8.434 1.00 96.50 93 GLU A CA 1
ATOM 758 C C . GLU A 1 93 ? 5.322 -9.071 -8.083 1.00 96.50 93 GLU A C 1
ATOM 760 O O . GLU A 1 93 ? 5.522 -9.402 -6.921 1.00 96.50 93 GLU A O 1
ATOM 765 N N . GLY A 1 94 ? 5.429 -9.959 -9.077 1.00 96.44 94 GLY A N 1
ATOM 766 C CA . GLY A 1 94 ? 5.816 -11.359 -8.846 1.00 96.44 94 GLY A CA 1
ATOM 767 C C . GLY A 1 94 ? 7.234 -11.569 -8.285 1.00 96.44 94 GLY A C 1
ATOM 768 O O . GLY A 1 94 ? 7.612 -12.702 -8.020 1.00 96.44 94 GLY A O 1
ATOM 769 N N . LEU A 1 95 ? 8.034 -10.508 -8.113 1.00 95.00 95 LEU A N 1
ATOM 770 C CA . LEU A 1 95 ? 9.315 -10.563 -7.394 1.00 95.00 95 LEU A CA 1
ATOM 771 C C . LEU A 1 95 ? 9.179 -10.257 -5.897 1.00 95.00 95 LEU A C 1
ATOM 773 O O . LEU A 1 95 ? 10.188 -10.203 -5.192 1.00 95.00 95 LEU A O 1
ATOM 777 N N . ASN A 1 96 ? 7.953 -10.073 -5.402 1.00 96.75 96 ASN A N 1
ATOM 778 C CA . ASN A 1 96 ? 7.698 -10.151 -3.973 1.00 96.75 96 ASN A CA 1
ATOM 779 C C . ASN A 1 96 ? 8.044 -11.550 -3.438 1.00 96.75 96 ASN A C 1
ATOM 781 O O . ASN A 1 96 ? 8.024 -12.527 -4.191 1.00 96.75 96 ASN A O 1
ATOM 785 N N . PRO A 1 97 ? 8.343 -11.676 -2.135 1.00 96.31 97 PRO A N 1
ATOM 786 C CA . PRO A 1 97 ? 8.876 -12.915 -1.566 1.00 96.31 97 PRO A CA 1
ATOM 787 C C . PRO A 1 97 ? 8.027 -14.177 -1.796 1.00 96.31 97 PRO A C 1
ATOM 789 O O . PRO A 1 97 ? 8.572 -15.277 -1.835 1.00 96.31 97 PRO A O 1
ATOM 792 N N . THR A 1 98 ? 6.712 -14.031 -1.961 1.00 95.75 98 THR A N 1
ATOM 793 C CA . THR A 1 98 ? 5.761 -15.131 -2.196 1.00 95.75 98 THR A CA 1
ATOM 794 C C . THR A 1 98 ? 5.387 -15.334 -3.663 1.00 95.75 98 THR A C 1
ATOM 796 O O . THR A 1 98 ? 4.588 -16.216 -3.966 1.00 95.75 98 THR A O 1
ATOM 799 N N . GLY A 1 99 ? 5.934 -14.536 -4.582 1.00 94.12 99 GLY A N 1
ATOM 800 C CA . GLY A 1 99 ? 5.525 -14.539 -5.990 1.00 94.12 99 GLY A CA 1
ATOM 801 C C . GLY A 1 99 ? 4.203 -13.813 -6.276 1.00 94.12 99 GLY A C 1
ATOM 802 O O . GLY A 1 99 ? 3.737 -13.838 -7.413 1.00 94.12 99 GLY A O 1
ATOM 803 N N . SER A 1 100 ? 3.614 -13.173 -5.262 1.00 87.19 100 SER A N 1
ATOM 804 C CA . SER A 1 100 ? 2.399 -12.353 -5.306 1.00 87.19 100 SER A CA 1
ATOM 805 C C . SER A 1 100 ? 2.454 -11.284 -4.227 1.00 87.19 100 SER A C 1
ATOM 807 O O . SER A 1 100 ? 3.246 -11.473 -3.273 1.00 87.19 100 SER A O 1
#

Secondary structure (DSSP, 8-state):
--EEEEETTT--EE-TTS--SS-TTT---EEEEE--TT--TT---S-SSGGGGGGGSS--SPPP-S------EEE-HHHHHHTT-S--EEE-GGGSTT--

pLDDT: mean 92.68, std 5.52, range [73.06, 98.06]

Radius of gyration: 18.52 Å; Cα contacts (8 Å, |Δi|>4): 142; chains: 1; bounding box: 42×32×47 Å

Foldseek 3Di:
DDKWKAFPPPRDTDHPPDPDQADPVPRGGIDIDDDCVPADQVQFDPAQAPCSRVSVDPDDDDDDDPRQHNADWDWDPVVCVVVVHPTDIDGLNCPGPVRD

Sequence (100 aa):
MNYQLQCIECHTLYDPDEIIYTCPSCGGLLEVIYDLSEIDFRKTDECRSVWKYKALLPVDIKPVTIREGGTPLYRTERLKDDLELSEIFVKHEGLNPTGS

Mean predicted aligned error: 4.69 Å

Nearest PDB structures (foldseek):
  9f29-assembly1_B  TM=8.016E-01  e=5.267E-01  Pyrococcus abyssi GE5
  9f2a-assembly1_B  TM=8.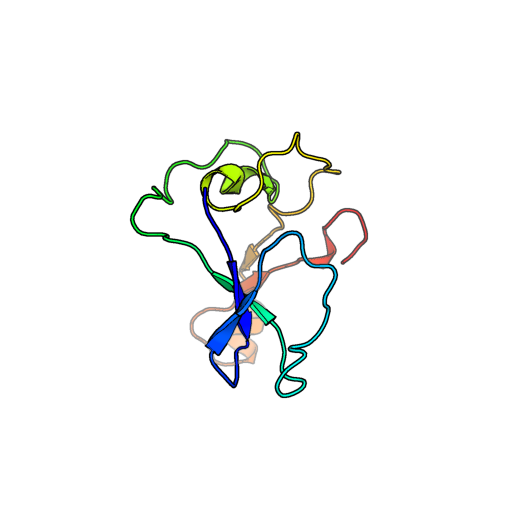016E-01  e=5.616E-01  Pyrococcus abyssi GE5
  8ppu-assembly1_B  TM=7.896E-01  e=6.386E-01  Pyrococcus abyssi GE5
  8k5p-assembly1_L  TM=6.233E-01  e=1.380E+00  Saccharomyces cerevisiae S288C
  5xon-assembly1_L  TM=6.642E-01  e=2.164E+00  Komagataella phaffii GS115

Solvent-accessible surface area (backbone atoms only — not comparable to full-atom values): 6376 Å² total; per-residue (Å²): 116,76,60,34,30,29,21,80,75,79,62,52,76,43,65,69,86,56,94,69,85,43,32,91,88,80,64,36,54,64,45,84,45,62,79,62,87,85,50,63,87,82,61,51,54,94,56,60,24,61,68,17,44,48,76,77,47,84,65,96,69,85,88,84,79,84,58,39,49,71,51,58,73,43,74,38,72,67,61,14,64,79,66,77,48,96,75,42,72,47,71,44,54,57,71,22,87,79,52,95